Protein AF-A0A5E6RM57-F1 (afdb_monomer)

Secondary structure (DSSP, 8-state):
---------S----SSPPPP-TTT--HHHHHHHHHHHHHSTT--PPPPPHHHHHHHHHTS-HHHH--TTTTTSTT---S---

Foldseek 3Di:
DDDDDDPPPPDPPPVDDDDDCLFQDALARVQVVVQVVCPPPVHDDDRGHSVNSVVVVVVDDPVSNDDVPSNPDDRTDVDHDD

Radius of gyration: 18.09 Å; Cα contacts (8 Å, |Δi|>4): 61; chains: 1; bounding box: 44×44×45 Å

Mean predicted aligned error: 10.58 Å

Structure (mmCIF, N/CA/C/O backbone):
data_AF-A0A5E6RM57-F1
#
_entry.id   AF-A0A5E6RM57-F1
#
loop_
_atom_site.group_PDB
_atom_site.id
_atom_site.type_symbol
_atom_site.label_atom_id
_atom_site.label_alt_id
_atom_site.label_comp_id
_atom_site.label_asym_id
_atom_site.label_entity_id
_atom_site.label_seq_id
_atom_site.pdbx_PDB_ins_code
_atom_site.Cartn_x
_atom_site.Cartn_y
_atom_site.Cartn_z
_atom_site.occupancy
_atom_site.B_iso_or_equiv
_atom_site.auth_seq_id
_atom_site.auth_comp_id
_atom_site.auth_asym_id
_atom_site.auth_atom_id
_atom_site.pdbx_PDB_model_num
ATOM 1 N N . MET A 1 1 ? 31.699 -32.446 23.184 1.00 39.88 1 MET A N 1
ATOM 2 C CA . MET A 1 1 ? 30.361 -32.307 22.572 1.00 39.88 1 MET A CA 1
ATOM 3 C C . MET A 1 1 ? 30.197 -30.850 22.139 1.00 39.88 1 MET A C 1
ATOM 5 O O . MET A 1 1 ? 29.853 -30.024 22.970 1.00 39.88 1 MET A O 1
ATOM 9 N N . ALA A 1 2 ? 30.576 -30.491 20.909 1.00 45.16 2 ALA A N 1
ATOM 10 C CA . ALA A 1 2 ? 30.471 -29.113 20.413 1.00 45.16 2 ALA A CA 1
ATOM 11 C C . ALA A 1 2 ? 29.136 -28.951 19.666 1.00 45.16 2 ALA A C 1
ATOM 13 O O . ALA A 1 2 ? 28.879 -29.687 18.717 1.00 45.16 2 ALA A O 1
ATOM 14 N N . GLY A 1 3 ? 28.268 -28.052 20.139 1.00 46.69 3 GLY A N 1
ATOM 15 C CA . GLY A 1 3 ? 26.958 -27.783 19.540 1.00 46.69 3 GLY A CA 1
ATOM 16 C C . GLY A 1 3 ? 27.087 -27.153 18.150 1.00 46.69 3 GLY A C 1
ATOM 17 O O . GLY A 1 3 ? 27.843 -26.205 17.961 1.00 46.69 3 GLY A O 1
ATOM 18 N N . ILE A 1 4 ? 26.361 -27.700 17.177 1.00 64.88 4 ILE A N 1
ATOM 19 C CA . ILE A 1 4 ? 26.379 -27.289 15.765 1.00 64.88 4 ILE A CA 1
ATOM 20 C C . ILE A 1 4 ? 25.651 -25.949 15.620 1.00 64.88 4 ILE A C 1
ATOM 22 O O . ILE A 1 4 ? 24.439 -25.972 15.732 1.00 64.88 4 ILE A O 1
ATOM 26 N N . PRO A 1 5 ? 26.288 -24.803 15.325 1.00 51.03 5 PRO A N 1
ATOM 27 C CA . PRO A 1 5 ? 25.588 -23.521 15.267 1.00 51.03 5 PRO A CA 1
ATOM 28 C C . PRO A 1 5 ? 24.450 -23.549 14.236 1.00 51.03 5 PRO A C 1
ATOM 30 O O . PRO A 1 5 ? 24.664 -23.816 13.054 1.00 51.03 5 PRO A O 1
ATOM 33 N N . TRP A 1 6 ? 23.240 -23.248 14.700 1.00 53.75 6 TRP A N 1
ATOM 34 C CA . TRP A 1 6 ? 22.014 -23.150 13.931 1.00 53.75 6 TRP A CA 1
ATOM 35 C C . TRP A 1 6 ? 22.203 -22.016 12.924 1.00 53.75 6 TRP A C 1
ATOM 37 O O . TRP A 1 6 ? 22.111 -20.838 13.271 1.00 53.75 6 TRP A O 1
ATOM 47 N N . GLN A 1 7 ? 22.533 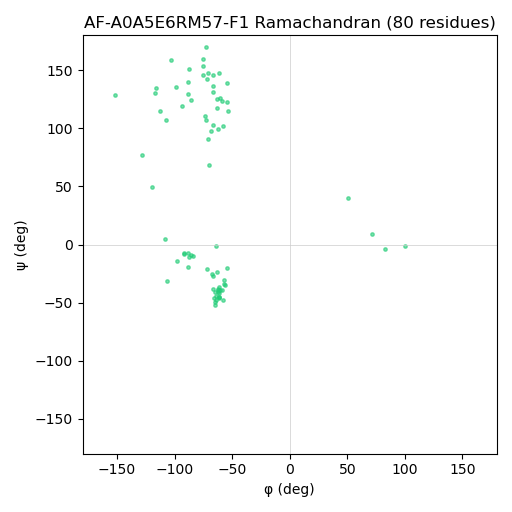-22.357 11.680 1.00 65.00 7 GLN A N 1
ATOM 48 C CA . GLN A 1 7 ? 22.585 -21.390 10.591 1.00 65.00 7 GLN A CA 1
ATOM 49 C C . GLN A 1 7 ? 21.153 -20.938 10.298 1.00 65.00 7 GLN A C 1
ATOM 51 O O . GLN A 1 7 ? 20.407 -21.613 9.591 1.00 65.00 7 GLN A O 1
ATOM 56 N N . VAL A 1 8 ? 20.757 -19.789 10.847 1.00 59.72 8 VAL A N 1
ATOM 57 C CA . VAL A 1 8 ? 19.553 -19.089 10.397 1.00 59.72 8 VAL A CA 1
ATOM 58 C C . VAL A 1 8 ? 19.833 -18.626 8.968 1.00 59.72 8 VAL A C 1
ATOM 60 O O . VAL A 1 8 ? 20.594 -17.683 8.746 1.00 59.72 8 VAL A O 1
ATOM 63 N N . GLN A 1 9 ? 19.269 -19.326 7.983 1.00 55.84 9 GLN A N 1
ATOM 64 C CA . GLN A 1 9 ? 19.318 -18.929 6.578 1.00 55.84 9 GLN A CA 1
ATOM 65 C C . GLN A 1 9 ? 18.688 -17.534 6.439 1.00 55.84 9 GLN A C 1
ATOM 67 O O . GLN A 1 9 ? 17.471 -17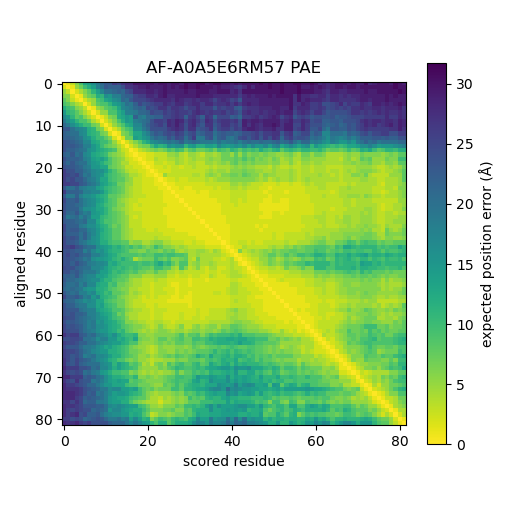.381 6.434 1.00 55.84 9 GLN A O 1
ATOM 72 N N . LYS A 1 10 ? 19.531 -16.500 6.315 1.00 60.72 10 LYS A N 1
ATOM 73 C CA . LYS A 1 10 ? 19.142 -15.085 6.137 1.00 60.72 10 LYS A CA 1
ATOM 74 C C . LYS A 1 10 ? 18.390 -14.799 4.830 1.00 60.72 10 LYS A C 1
ATOM 76 O O . LYS A 1 10 ? 18.013 -13.658 4.584 1.00 60.72 10 LYS A O 1
ATOM 81 N N . LYS A 1 11 ? 18.182 -15.805 3.980 1.00 54.16 11 LYS A N 1
ATOM 82 C CA . LYS A 1 11 ? 17.539 -15.660 2.677 1.00 54.16 11 LYS A CA 1
ATOM 83 C C . LYS A 1 11 ? 16.402 -16.670 2.552 1.00 54.16 11 LYS A C 1
ATOM 85 O O . LYS A 1 11 ? 16.512 -17.674 1.858 1.00 54.16 11 LYS A O 1
ATOM 90 N N . ALA A 1 12 ? 15.282 -16.380 3.205 1.00 57.62 12 ALA A N 1
ATOM 91 C CA . ALA A 1 12 ? 14.004 -16.962 2.818 1.00 57.62 12 ALA A CA 1
ATOM 92 C C . ALA A 1 12 ? 13.577 -16.342 1.474 1.00 57.62 12 ALA A C 1
ATOM 94 O O . ALA A 1 12 ? 12.656 -15.536 1.414 1.00 57.62 12 ALA A O 1
ATOM 95 N N . VAL A 1 13 ? 14.297 -16.659 0.389 1.00 57.25 13 VAL A N 1
ATOM 96 C CA . VAL A 1 13 ? 13.775 -16.431 -0.962 1.00 57.25 13 VAL A CA 1
ATOM 97 C C . VAL A 1 13 ? 12.679 -17.464 -1.124 1.00 57.25 13 VAL A C 1
ATOM 99 O O . VAL A 1 13 ? 12.941 -18.611 -1.481 1.00 57.25 13 VAL A O 1
ATOM 102 N N . THR A 1 14 ? 11.451 -17.096 -0.775 1.00 60.28 14 THR A N 1
ATOM 103 C CA . THR A 1 14 ? 10.297 -17.856 -1.231 1.00 60.28 14 THR A CA 1
ATOM 104 C C . THR A 1 14 ? 10.418 -17.916 -2.751 1.00 60.28 14 THR A C 1
ATOM 106 O O . THR A 1 14 ? 10.553 -16.883 -3.402 1.00 60.28 14 THR A O 1
ATOM 109 N N . ALA A 1 15 ? 10.448 -19.123 -3.325 1.00 60.19 15 ALA A N 1
ATOM 110 C CA . ALA A 1 15 ? 10.581 -19.309 -4.775 1.00 60.19 15 ALA A CA 1
ATOM 111 C C . ALA A 1 15 ? 9.506 -18.530 -5.564 1.00 60.19 15 ALA A C 1
ATOM 113 O O . ALA A 1 15 ? 9.692 -18.214 -6.734 1.00 60.19 15 ALA A O 1
ATOM 114 N N . PHE A 1 16 ? 8.414 -18.180 -4.881 1.00 61.88 16 PHE A N 1
ATOM 115 C CA . PHE A 1 16 ? 7.392 -17.247 -5.314 1.00 61.88 16 PHE A CA 1
ATOM 116 C C . PHE A 1 16 ? 7.517 -15.952 -4.504 1.00 61.88 16 PHE A C 1
ATOM 118 O O . PHE A 1 16 ? 7.193 -15.915 -3.313 1.00 61.88 16 PHE A O 1
ATOM 125 N N . THR A 1 17 ? 8.012 -14.892 -5.137 1.00 71.62 17 THR A N 1
ATOM 126 C CA . THR A 1 17 ? 7.934 -13.528 -4.606 1.00 71.62 17 THR A CA 1
ATOM 127 C C . THR A 1 17 ? 6.630 -12.897 -5.072 1.00 71.62 17 THR A C 1
ATOM 129 O O . THR A 1 17 ? 6.223 -13.091 -6.219 1.00 71.62 17 THR A O 1
ATOM 132 N N . MET A 1 18 ? 5.966 -12.139 -4.200 1.00 82.31 18 MET A N 1
ATOM 133 C CA . MET A 1 18 ? 4.806 -11.358 -4.620 1.00 82.31 18 MET A CA 1
ATOM 134 C C . MET A 1 18 ? 5.269 -10.317 -5.648 1.00 82.31 18 MET A C 1
ATOM 136 O O . MET A 1 18 ? 6.201 -9.571 -5.342 1.00 82.31 18 MET A O 1
ATOM 140 N N . PRO A 1 19 ? 4.670 -10.269 -6.848 1.00 79.81 19 PRO A N 1
ATOM 141 C CA . PRO A 1 19 ? 5.045 -9.278 -7.835 1.00 79.81 19 PRO A CA 1
ATOM 142 C C . PRO A 1 19 ? 4.667 -7.874 -7.358 1.00 79.81 19 PRO A C 1
ATOM 144 O O . PRO A 1 19 ? 3.651 -7.643 -6.706 1.00 79.81 19 PRO A O 1
ATOM 147 N N . GLU A 1 20 ? 5.500 -6.927 -7.736 1.00 82.19 20 GLU A N 1
ATOM 148 C CA . GLU A 1 20 ? 5.245 -5.496 -7.733 1.00 82.19 20 GLU A CA 1
ATOM 149 C C . GLU A 1 20 ? 4.063 -5.073 -8.622 1.00 82.19 20 GLU A C 1
ATOM 151 O O . GLU A 1 20 ? 4.028 -5.312 -9.832 1.00 82.19 20 GLU A O 1
ATOM 156 N N . PHE A 1 21 ? 3.124 -4.343 -8.018 1.00 86.00 21 PHE A N 1
ATOM 157 C CA . PHE A 1 21 ? 1.971 -3.739 -8.698 1.00 86.00 21 PHE A CA 1
ATOM 158 C C . PHE A 1 21 ? 2.065 -2.213 -8.825 1.00 86.00 21 PHE A C 1
ATOM 160 O O . PHE A 1 21 ? 1.129 -1.580 -9.306 1.00 86.00 21 PHE A O 1
ATOM 167 N N . VAL A 1 22 ? 3.186 -1.613 -8.409 1.00 83.12 22 VAL A N 1
ATOM 168 C CA . VAL A 1 22 ? 3.352 -0.151 -8.317 1.00 83.12 22 VAL A CA 1
ATOM 169 C C . VAL A 1 22 ? 3.106 0.570 -9.643 1.00 83.12 22 VAL A C 1
ATOM 171 O O . VAL A 1 22 ? 2.520 1.639 -9.660 1.00 83.12 22 VAL A O 1
ATOM 174 N N . TRP A 1 23 ? 3.454 -0.049 -10.764 1.00 83.06 23 TRP A N 1
ATOM 175 C CA . TRP A 1 23 ? 3.270 0.513 -12.101 1.00 83.06 23 TRP A CA 1
ATOM 176 C C . TRP A 1 23 ? 1.862 0.283 -12.682 1.00 83.06 23 TRP A C 1
ATOM 178 O O . TRP A 1 23 ? 1.542 0.851 -13.722 1.00 83.06 23 TRP A O 1
ATOM 188 N N . ARG A 1 24 ? 1.026 -0.554 -12.048 1.00 84.88 24 ARG A N 1
ATOM 189 C CA . ARG A 1 24 ? -0.333 -0.898 -12.514 1.00 84.88 24 ARG A CA 1
ATOM 190 C C . ARG A 1 24 ? -1.448 -0.256 -11.700 1.00 84.88 24 ARG A C 1
ATOM 192 O O . ARG A 1 24 ? -2.508 -0.042 -12.267 1.00 84.88 24 ARG A O 1
ATOM 199 N N . LEU A 1 25 ? -1.240 -0.024 -10.401 1.00 88.88 25 LEU A N 1
ATOM 200 C CA . LEU A 1 25 ? -2.302 0.391 -9.477 1.00 88.88 25 LEU A CA 1
ATOM 201 C C . LEU A 1 25 ? -2.050 1.781 -8.882 1.00 88.88 25 LEU A C 1
ATOM 203 O O . LEU A 1 25 ? -0.969 2.071 -8.354 1.00 88.88 25 LEU A O 1
ATOM 207 N N . SER A 1 26 ? -3.072 2.631 -8.941 1.00 90.06 26 SER A N 1
ATOM 208 C CA . SER A 1 26 ? -3.107 3.959 -8.323 1.00 90.06 26 SER A CA 1
ATOM 209 C C . SER A 1 26 ? -3.239 3.873 -6.796 1.00 90.06 26 SER A C 1
ATOM 211 O O . SER A 1 26 ? -3.460 2.798 -6.239 1.00 90.06 26 SER A O 1
ATOM 213 N N . ASP A 1 27 ? -3.071 4.997 -6.092 1.00 90.81 27 ASP A N 1
ATOM 214 C CA . ASP A 1 27 ? -3.227 5.037 -4.628 1.00 90.81 27 ASP A CA 1
ATOM 215 C C . ASP A 1 27 ? -4.649 4.664 -4.181 1.00 90.81 27 ASP A C 1
ATOM 217 O O . ASP A 1 27 ? -4.816 3.961 -3.183 1.00 90.81 27 ASP A O 1
ATOM 221 N N . GLU A 1 28 ? -5.661 5.077 -4.949 1.00 91.38 28 GLU A N 1
ATOM 222 C CA . GLU A 1 28 ? -7.073 4.752 -4.714 1.00 91.38 28 GLU A CA 1
ATOM 223 C C . GLU A 1 28 ? -7.330 3.248 -4.875 1.00 91.38 28 GLU A C 1
ATOM 225 O O . GLU A 1 28 ? -7.821 2.604 -3.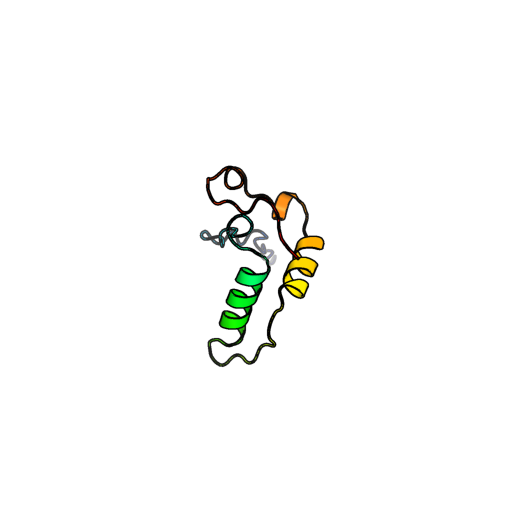950 1.00 91.38 28 GLU A O 1
ATOM 230 N N . GLU A 1 29 ? -6.908 2.654 -5.995 1.00 92.19 29 GLU A N 1
ATOM 231 C CA . GLU A 1 29 ? -7.104 1.221 -6.258 1.00 92.19 29 GLU A 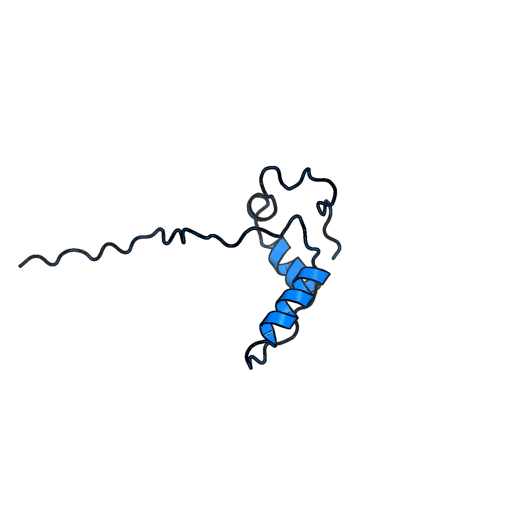CA 1
ATOM 232 C C . GLU A 1 29 ? -6.373 0.345 -5.230 1.00 92.19 29 GLU A C 1
ATOM 234 O O . GLU A 1 29 ? -6.902 -0.669 -4.770 1.00 92.19 29 GLU A O 1
ATOM 239 N N . VAL A 1 30 ? -5.162 0.739 -4.818 1.00 92.25 30 VAL A N 1
ATOM 240 C CA . VAL A 1 30 ? -4.440 0.037 -3.747 1.00 92.25 30 VAL A CA 1
ATOM 241 C C . VAL A 1 30 ? -5.199 0.144 -2.425 1.00 92.25 30 VAL A C 1
ATOM 243 O O . VAL A 1 30 ? -5.331 -0.859 -1.721 1.00 92.25 30 VAL A O 1
ATOM 246 N N . ALA A 1 31 ? -5.714 1.325 -2.079 1.00 93.88 31 ALA A N 1
ATOM 247 C CA . ALA A 1 31 ? -6.472 1.527 -0.849 1.00 93.88 31 ALA A CA 1
ATOM 248 C C . ALA A 1 31 ? -7.742 0.660 -0.811 1.00 93.88 31 ALA A C 1
ATOM 250 O O . ALA A 1 31 ? -8.033 0.040 0.218 1.00 93.88 31 ALA A O 1
ATOM 251 N N . GLU A 1 32 ? -8.458 0.549 -1.930 1.00 93.88 32 GLU A N 1
ATOM 252 C CA . GLU A 1 32 ? -9.646 -0.299 -2.059 1.00 93.88 32 GLU A CA 1
ATOM 253 C C . GLU A 1 32 ? -9.315 -1.788 -1.921 1.00 93.88 32 GLU A C 1
ATOM 255 O O . GLU A 1 32 ? -9.931 -2.484 -1.108 1.00 93.88 32 GLU A O 1
ATOM 260 N N . VAL A 1 33 ? -8.302 -2.281 -2.642 1.00 93.31 33 VAL A N 1
ATOM 261 C CA . VAL A 1 33 ? -7.885 -3.692 -2.578 1.00 93.31 33 VAL A CA 1
ATOM 262 C C . VAL A 1 33 ? -7.427 -4.064 -1.167 1.00 93.31 33 VAL A C 1
ATOM 264 O O . VAL A 1 33 ? -7.831 -5.097 -0.630 1.00 93.31 33 VAL A O 1
ATOM 267 N N . VAL A 1 34 ? -6.615 -3.219 -0.528 1.00 93.06 34 VAL A N 1
ATOM 268 C CA . VAL A 1 34 ? -6.135 -3.473 0.838 1.00 93.06 34 VAL A CA 1
ATOM 269 C C . VAL A 1 34 ? -7.284 -3.413 1.842 1.00 93.06 34 VAL A C 1
ATOM 271 O O . VAL A 1 34 ? -7.329 -4.236 2.757 1.00 93.06 34 VAL A O 1
ATOM 274 N N . THR A 1 35 ? -8.231 -2.489 1.669 1.00 94.69 35 THR A N 1
ATOM 275 C CA . THR A 1 35 ? -9.440 -2.419 2.501 1.00 94.69 35 THR A CA 1
ATOM 276 C C . THR A 1 35 ? -10.268 -3.695 2.371 1.00 94.69 35 THR A C 1
ATOM 278 O O . THR A 1 35 ? -10.649 -4.276 3.387 1.00 94.69 35 THR A O 1
ATOM 281 N N . PHE A 1 36 ? -10.488 -4.180 1.147 1.00 93.06 36 PHE A N 1
ATOM 282 C CA . PHE A 1 36 ? -11.190 -5.438 0.899 1.00 93.06 36 PHE A CA 1
ATOM 283 C C . PHE A 1 36 ? -10.503 -6.619 1.599 1.00 93.06 36 PHE A C 1
ATOM 285 O O . PHE A 1 36 ? -1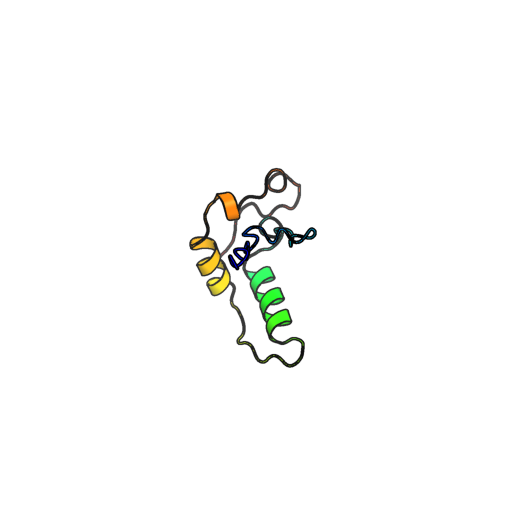1.150 -7.373 2.323 1.00 93.06 36 PHE A O 1
ATOM 292 N N . ILE A 1 37 ? -9.178 -6.741 1.462 1.00 92.38 37 ILE A N 1
ATOM 293 C CA . ILE A 1 37 ? -8.394 -7.797 2.122 1.00 92.38 37 ILE A CA 1
ATOM 294 C C . ILE A 1 37 ? -8.481 -7.679 3.653 1.00 92.38 37 ILE A C 1
ATOM 296 O O . ILE A 1 37 ? -8.621 -8.689 4.343 1.00 92.38 37 ILE A O 1
ATOM 300 N N . ARG A 1 38 ? -8.430 -6.459 4.205 1.00 92.75 38 ARG A N 1
ATOM 301 C CA . ARG A 1 38 ? -8.529 -6.196 5.653 1.00 92.75 38 ARG A CA 1
ATOM 302 C C . ARG A 1 38 ? -9.890 -6.529 6.257 1.00 92.75 38 ARG A C 1
ATOM 304 O O . ARG A 1 38 ? -9.937 -6.823 7.448 1.00 92.75 38 ARG A O 1
ATOM 311 N N . ALA A 1 39 ? -10.954 -6.468 5.465 1.00 92.50 39 ALA A N 1
ATOM 312 C CA . ALA A 1 39 ? -12.296 -6.896 5.856 1.00 92.50 39 ALA A CA 1
ATOM 313 C C . ALA A 1 39 ? -12.548 -8.394 5.576 1.00 92.50 39 ALA A C 1
ATOM 315 O O . ALA A 1 39 ? -13.586 -8.942 5.947 1.00 92.50 39 ALA A O 1
ATOM 316 N N . GLY A 1 40 ? -11.613 -9.065 4.897 1.00 91.56 40 GLY A N 1
ATOM 317 C CA . GLY A 1 40 ? -11.705 -10.474 4.540 1.00 91.56 40 GLY A CA 1
ATOM 318 C C . GLY A 1 40 ? -11.460 -11.414 5.720 1.00 91.56 40 GLY A C 1
ATOM 319 O O . GLY A 1 40 ? -10.848 -11.056 6.723 1.00 91.56 40 GLY A O 1
ATOM 320 N N . TRP A 1 41 ? -11.929 -12.656 5.579 1.00 87.81 41 TRP A N 1
ATOM 321 C CA . TRP A 1 41 ? -11.665 -13.761 6.516 1.00 87.81 41 TRP A CA 1
ATOM 322 C C . TRP A 1 41 ? -11.948 -13.440 7.993 1.00 87.81 41 TRP A C 1
ATOM 324 O O . TRP A 1 41 ? -11.201 -13.843 8.880 1.00 87.81 41 TRP A O 1
ATOM 334 N N . GLY A 1 42 ? -13.034 -12.708 8.262 1.00 89.06 42 GLY A N 1
ATOM 335 C CA . GLY A 1 42 ? -13.438 -12.348 9.625 1.00 89.06 42 GLY A CA 1
ATOM 336 C C . GLY A 1 42 ? -12.537 -11.308 10.298 1.00 89.06 42 GLY A C 1
ATOM 337 O O . GLY A 1 42 ? -12.698 -11.057 11.491 1.00 89.06 42 GLY A O 1
ATOM 338 N N . ASN A 1 43 ? -11.603 -10.701 9.562 1.00 88.12 43 ASN A N 1
ATOM 339 C CA . ASN A 1 43 ? -10.799 -9.600 10.062 1.00 88.12 43 ASN A CA 1
ATOM 340 C C . ASN A 1 43 ? -11.629 -8.304 10.109 1.00 88.12 43 ASN A C 1
ATOM 342 O O . ASN A 1 43 ? -12.503 -8.067 9.277 1.00 88.12 43 ASN A O 1
ATOM 346 N N . GLN A 1 44 ? -11.349 -7.462 11.102 1.00 84.81 44 GLN A N 1
ATOM 347 C CA . GLN A 1 44 ? -12.029 -6.183 11.329 1.00 84.81 44 GLN A CA 1
ATOM 348 C C . GLN A 1 44 ? -11.019 -5.033 11.257 1.00 84.81 44 GLN A C 1
ATOM 350 O O . GLN A 1 44 ? -10.917 -4.205 12.162 1.00 84.81 44 GLN A O 1
ATOM 355 N N . GLY A 1 45 ? -10.209 -5.017 10.195 1.00 86.62 45 GLY A N 1
ATOM 356 C CA . GLY A 1 45 ? -9.248 -3.943 9.972 1.00 86.62 45 GLY A CA 1
ATOM 357 C C . GLY A 1 45 ? -9.931 -2.635 9.565 1.00 86.62 45 GLY A C 1
ATOM 358 O O . GLY A 1 45 ? -10.880 -2.642 8.784 1.00 86.62 45 GLY A O 1
ATOM 359 N N . SER A 1 46 ? -9.416 -1.501 10.049 1.00 91.06 46 SER A N 1
ATOM 360 C CA . SER A 1 46 ? -9.875 -0.176 9.615 1.00 91.06 46 SER A CA 1
ATOM 361 C C . SER A 1 46 ? -9.643 0.039 8.118 1.00 91.06 46 SER A C 1
ATOM 363 O O . SER A 1 46 ? -8.641 -0.440 7.566 1.00 91.06 46 SER A O 1
ATOM 365 N N . GLN A 1 47 ? -10.543 0.810 7.499 1.00 92.00 47 GLN A N 1
ATOM 366 C CA . GLN A 1 47 ? -10.438 1.241 6.106 1.00 92.00 47 GLN A CA 1
ATOM 367 C C . GLN A 1 47 ? -9.100 1.940 5.852 1.00 92.00 47 GLN A C 1
ATOM 369 O O . GLN A 1 47 ? -8.618 2.705 6.688 1.00 92.00 47 GLN A O 1
ATOM 374 N N . VAL A 1 48 ? -8.506 1.648 4.699 1.00 93.81 48 VAL A N 1
ATOM 375 C CA . VAL A 1 48 ? -7.293 2.305 4.211 1.00 93.81 48 VAL A CA 1
ATOM 376 C C . VAL A 1 48 ? -7.708 3.372 3.209 1.00 93.81 48 VAL A C 1
ATOM 378 O O . VAL A 1 48 ? -8.562 3.120 2.363 1.00 93.81 48 VAL A O 1
ATOM 381 N N . THR A 1 49 ? -7.122 4.563 3.312 1.00 94.69 49 THR A N 1
ATOM 382 C CA . THR A 1 49 ? -7.384 5.676 2.391 1.00 94.69 49 THR A CA 1
ATOM 383 C C . THR A 1 49 ? -6.246 5.850 1.386 1.00 94.69 49 THR A C 1
ATOM 385 O O . THR A 1 49 ? -5.111 5.448 1.650 1.00 94.69 49 THR A O 1
ATOM 388 N N . ALA A 1 50 ? -6.513 6.507 0.252 1.00 92.12 50 ALA A N 1
ATOM 389 C CA . ALA A 1 50 ? -5.475 6.844 -0.730 1.00 92.12 50 ALA A CA 1
ATOM 390 C C . ALA A 1 50 ? -4.334 7.673 -0.105 1.00 92.12 50 ALA A C 1
ATOM 392 O O . ALA A 1 50 ? -3.161 7.446 -0.395 1.00 92.12 50 ALA A O 1
ATOM 393 N N . LYS A 1 51 ? -4.657 8.556 0.851 1.00 92.00 51 LYS A N 1
ATOM 394 C CA . LYS A 1 51 ? -3.672 9.349 1.600 1.00 92.00 51 LYS A CA 1
ATOM 395 C C . LYS A 1 51 ? -2.723 8.475 2.425 1.00 92.00 51 LYS A C 1
ATOM 397 O O . LYS A 1 51 ? -1.534 8.781 2.505 1.00 92.00 51 LYS A O 1
ATOM 402 N N . ASP A 1 52 ? -3.231 7.399 3.026 1.00 92.62 52 ASP A N 1
ATOM 403 C CA . ASP A 1 52 ? -2.400 6.456 3.780 1.00 92.62 52 ASP A CA 1
ATOM 404 C C . ASP A 1 52 ? -1.414 5.741 2.848 1.00 92.62 52 ASP A C 1
ATOM 406 O O . ASP A 1 52 ? -0.234 5.606 3.175 1.00 92.62 52 ASP A O 1
ATOM 410 N N . VAL A 1 53 ? -1.870 5.347 1.653 1.00 91.00 53 VAL A N 1
ATOM 411 C CA . VAL A 1 53 ? -1.023 4.716 0.627 1.00 91.00 53 VAL A CA 1
ATOM 412 C C . VAL A 1 53 ? 0.034 5.694 0.114 1.00 91.00 53 VAL A C 1
ATOM 414 O O . VAL A 1 53 ? 1.217 5.348 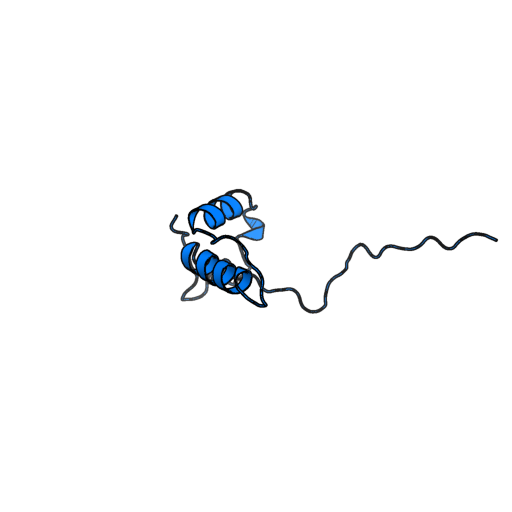0.086 1.00 91.00 53 VAL A O 1
ATOM 417 N N . ALA A 1 54 ? -0.353 6.931 -0.201 1.00 90.44 54 ALA A N 1
ATOM 418 C CA . ALA A 1 54 ? 0.568 7.975 -0.637 1.00 90.44 54 ALA A CA 1
ATOM 419 C C . ALA A 1 54 ? 1.634 8.284 0.432 1.00 90.44 54 ALA A C 1
ATOM 421 O O . ALA A 1 54 ? 2.814 8.462 0.112 1.00 90.44 54 ALA A O 1
ATOM 422 N N . GLY A 1 55 ? 1.250 8.288 1.714 1.00 91.62 55 GLY A N 1
ATOM 423 C CA . GLY A 1 55 ? 2.178 8.442 2.836 1.00 91.62 55 GLY A CA 1
ATOM 424 C C . GLY A 1 55 ? 3.2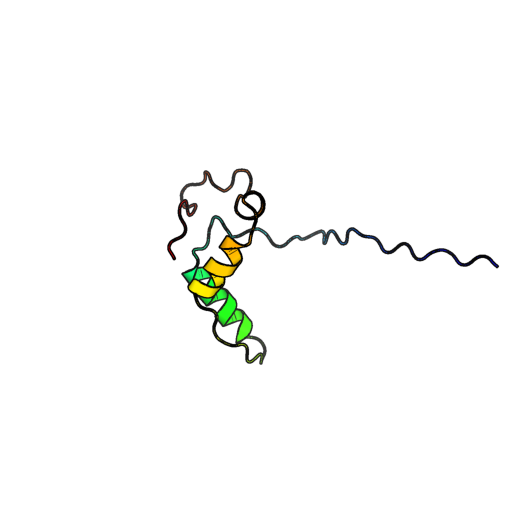12 7.316 2.900 1.00 91.62 55 GLY A C 1
ATOM 425 O O . GLY A 1 55 ? 4.408 7.581 3.027 1.00 91.62 55 GLY A O 1
ATOM 426 N N . VAL A 1 56 ? 2.773 6.064 2.733 1.00 90.12 56 VAL A N 1
ATOM 427 C CA . VAL A 1 56 ? 3.680 4.908 2.666 1.00 90.12 56 VAL A CA 1
ATOM 428 C C . VAL A 1 56 ? 4.594 5.009 1.446 1.00 90.12 56 VAL A C 1
ATOM 430 O O . VAL A 1 56 ? 5.806 4.887 1.603 1.00 90.12 56 VAL A O 1
ATOM 433 N N . ARG A 1 57 ? 4.067 5.304 0.252 1.00 88.31 57 ARG A N 1
ATOM 434 C CA . ARG A 1 57 ? 4.876 5.452 -0.973 1.00 88.31 57 ARG A CA 1
ATOM 435 C C . ARG A 1 57 ? 5.932 6.544 -0.853 1.00 88.31 57 ARG A C 1
ATOM 437 O O . ARG A 1 57 ? 7.063 6.332 -1.272 1.00 88.31 57 ARG A O 1
ATOM 444 N N . SER A 1 58 ? 5.602 7.662 -0.209 1.00 87.44 58 SER A N 1
ATOM 445 C CA . SER A 1 58 ? 6.552 8.756 0.041 1.00 87.44 58 SER A CA 1
ATOM 446 C C . SER A 1 58 ? 7.727 8.342 0.934 1.00 87.44 58 SER A C 1
ATOM 448 O O . SER A 1 58 ? 8.787 8.958 0.880 1.00 87.44 58 SER A O 1
ATOM 450 N N . SER A 1 59 ? 7.555 7.302 1.757 1.00 87.88 59 SER A N 1
ATOM 451 C CA . SER A 1 59 ? 8.623 6.748 2.599 1.00 87.88 59 SER A CA 1
ATOM 452 C C . SER A 1 59 ? 9.495 5.703 1.888 1.00 87.88 59 SER A C 1
ATOM 454 O O . SER A 1 59 ? 10.521 5.290 2.429 1.00 87.88 59 SER A O 1
ATOM 456 N N . MET A 1 60 ? 9.106 5.263 0.686 1.00 85.25 60 MET A N 1
ATOM 457 C CA . MET A 1 60 ? 9.831 4.254 -0.086 1.00 85.25 60 MET A CA 1
ATOM 458 C C . MET A 1 60 ? 10.915 4.892 -0.956 1.00 85.25 60 MET A C 1
ATOM 460 O O . MET A 1 60 ? 10.810 6.029 -1.410 1.00 85.25 60 MET A O 1
ATOM 464 N N . THR A 1 61 ? 11.975 4.134 -1.221 1.00 82.56 61 THR A N 1
ATOM 465 C CA . THR A 1 61 ? 13.029 4.559 -2.147 1.00 82.56 61 THR A CA 1
ATOM 466 C C . THR A 1 61 ? 12.567 4.429 -3.598 1.00 82.56 61 THR A C 1
ATOM 468 O O . THR A 1 61 ? 11.759 3.562 -3.935 1.00 82.56 61 THR A O 1
ATOM 471 N N . SER A 1 62 ? 13.141 5.228 -4.499 1.00 70.88 62 SER A N 1
ATOM 472 C CA . SER A 1 62 ? 12.821 5.184 -5.934 1.00 70.88 62 SER A CA 1
ATOM 473 C C . SER A 1 62 ? 13.041 3.801 -6.559 1.00 70.88 62 SER A C 1
ATOM 475 O O . SER A 1 62 ? 12.309 3.410 -7.464 1.00 70.88 62 SER A O 1
ATOM 477 N N . ALA A 1 63 ? 14.003 3.029 -6.041 1.00 73.38 63 ALA A N 1
ATOM 478 C CA . ALA A 1 63 ? 14.265 1.656 -6.471 1.00 73.38 63 ALA A CA 1
ATOM 479 C C . ALA A 1 63 ? 13.128 0.680 -6.116 1.00 73.38 63 ALA A C 1
ATOM 481 O O . ALA A 1 63 ? 12.972 -0.331 -6.783 1.00 73.38 63 ALA A O 1
ATOM 482 N N . GLN A 1 64 ? 12.334 0.974 -5.083 1.00 74.94 64 GLN A N 1
ATOM 483 C CA . GLN A 1 64 ? 11.171 0.168 -4.686 1.00 74.94 64 GLN A CA 1
ATOM 484 C C . GLN A 1 64 ? 9.888 0.594 -5.410 1.00 74.94 64 GLN A C 1
ATOM 486 O O . GLN A 1 64 ? 8.925 -0.167 -5.458 1.00 74.94 64 GLN A O 1
ATOM 491 N N . LEU A 1 65 ? 9.866 1.814 -5.950 1.00 74.19 65 LEU A N 1
ATOM 492 C CA . LEU A 1 65 ? 8.743 2.355 -6.718 1.00 74.19 65 LEU A CA 1
ATOM 493 C C . LEU A 1 65 ? 8.878 2.104 -8.224 1.00 74.19 65 LEU A C 1
ATOM 495 O O . LEU A 1 65 ? 7.939 2.359 -8.973 1.00 74.19 65 LEU A O 1
ATOM 499 N N . THR A 1 66 ? 10.032 1.603 -8.663 1.00 73.94 66 THR A N 1
ATOM 500 C CA . THR A 1 66 ? 10.327 1.345 -10.071 1.00 73.94 66 THR A CA 1
ATOM 501 C C . THR A 1 66 ? 10.534 -0.140 -10.282 1.00 73.94 66 THR A C 1
ATOM 503 O O . THR A 1 66 ? 11.263 -0.790 -9.539 1.00 73.94 66 THR A O 1
ATOM 506 N N . VAL A 1 67 ? 9.917 -0.656 -11.335 1.00 74.38 67 VAL A N 1
ATOM 507 C CA . VAL A 1 67 ? 10.016 -2.054 -11.733 1.00 74.38 67 VAL A CA 1
ATOM 508 C C . VAL A 1 67 ? 10.761 -2.090 -13.054 1.00 74.38 67 VAL A C 1
ATOM 510 O O . VAL A 1 67 ? 10.230 -1.552 -14.029 1.00 74.38 67 VAL A O 1
ATOM 513 N N . PRO A 1 68 ? 11.963 -2.687 -13.120 1.00 75.25 68 PRO A N 1
ATOM 514 C CA . PRO A 1 68 ? 12.767 -2.667 -14.333 1.00 75.25 68 PRO A CA 1
ATOM 515 C C . PRO A 1 68 ? 11.988 -3.186 -15.547 1.00 75.25 68 PRO A C 1
ATOM 517 O O . PRO A 1 68 ? 11.613 -4.356 -15.603 1.00 75.25 68 PRO A O 1
ATOM 520 N N . GLY A 1 69 ? 11.748 -2.308 -16.522 1.00 73.25 69 GLY A N 1
ATOM 521 C CA . GLY A 1 69 ? 11.109 -2.653 -17.788 1.00 73.25 69 GLY A CA 1
ATOM 522 C C . GLY A 1 69 ? 9.583 -2.706 -17.756 1.00 73.25 69 GLY A C 1
ATOM 523 O O . GLY A 1 69 ? 8.998 -2.873 -18.819 1.00 73.25 69 GLY A O 1
ATOM 524 N N . MET A 1 70 ? 8.926 -2.525 -16.602 1.00 74.31 70 MET A N 1
ATOM 525 C CA . MET A 1 70 ? 7.453 -2.518 -16.519 1.00 74.31 70 MET A CA 1
ATOM 526 C C . MET A 1 70 ? 6.855 -1.101 -16.519 1.00 74.31 70 MET A C 1
ATOM 528 O O . MET A 1 70 ? 5.667 -0.921 -16.771 1.00 74.31 70 MET A O 1
ATOM 532 N N . ASP A 1 71 ? 7.686 -0.084 -16.307 1.00 68.94 71 ASP A N 1
ATOM 533 C CA . ASP A 1 71 ? 7.354 1.343 -16.366 1.00 68.94 71 ASP A CA 1
ATOM 534 C C . ASP A 1 71 ? 7.107 1.860 -17.799 1.00 68.94 71 ASP A C 1
ATOM 536 O O . ASP A 1 71 ? 6.429 2.871 -17.999 1.00 68.94 71 ASP A O 1
ATOM 540 N N . VAL A 1 72 ? 7.610 1.146 -18.810 1.00 71.75 72 VAL A N 1
ATOM 541 C CA . VAL A 1 72 ? 7.522 1.538 -20.228 1.00 71.75 72 VAL A CA 1
ATOM 542 C C . VAL A 1 72 ? 6.304 0.974 -20.966 1.00 71.75 72 VAL A C 1
ATOM 544 O O . VAL A 1 72 ? 6.055 1.361 -22.109 1.00 71.75 72 VAL A O 1
ATOM 547 N N . HIS A 1 73 ? 5.530 0.082 -20.342 1.00 69.38 73 HIS A N 1
ATOM 548 C CA . HIS A 1 73 ? 4.387 -0.563 -20.991 1.00 69.38 73 HIS A CA 1
ATOM 549 C C . HIS A 1 73 ? 3.212 0.400 -21.210 1.00 69.38 73 HIS A C 1
ATOM 551 O O . HIS A 1 73 ? 2.944 1.307 -20.417 1.00 69.38 73 HIS A O 1
ATOM 557 N N . GLU A 1 74 ? 2.476 0.177 -22.299 1.00 63.66 74 GLU A N 1
ATOM 558 C CA . GLU A 1 74 ? 1.215 0.861 -22.577 1.00 63.66 74 GLU A CA 1
ATOM 559 C C . GLU A 1 74 ? 0.198 0.503 -21.477 1.00 63.66 74 GLU A C 1
ATOM 561 O O . GLU A 1 74 ? -0.099 -0.669 -21.252 1.00 63.66 74 GLU A O 1
ATOM 566 N N . GLY A 1 75 ? -0.254 1.513 -20.724 1.00 68.19 75 GLY A N 1
ATOM 567 C CA . GLY A 1 75 ? -1.102 1.345 -19.536 1.00 68.19 75 GLY A CA 1
ATOM 568 C C . GLY A 1 75 ? -0.379 1.427 -18.184 1.00 68.19 75 GLY A C 1
ATOM 569 O O . GLY A 1 75 ? -1.044 1.355 -17.155 1.00 68.19 75 GLY A O 1
ATOM 570 N N . ALA A 1 76 ? 0.946 1.611 -18.151 1.00 76.44 76 ALA A N 1
ATOM 571 C CA . ALA A 1 76 ? 1.654 1.879 -16.900 1.00 76.44 76 ALA A CA 1
ATOM 572 C C . ALA A 1 76 ? 1.258 3.249 -16.317 1.00 76.44 76 ALA A C 1
ATOM 574 O O . ALA A 1 76 ? 1.195 4.253 -17.033 1.00 76.44 76 ALA A O 1
ATOM 575 N N . ILE A 1 77 ? 1.026 3.304 -15.006 1.00 74.38 77 ILE A N 1
ATOM 576 C CA . ILE A 1 77 ? 0.753 4.542 -14.277 1.00 74.38 77 ILE A CA 1
ATOM 577 C C . ILE A 1 77 ? 2.059 5.329 -14.169 1.00 74.38 77 ILE A C 1
ATOM 579 O O . ILE A 1 77 ? 2.970 4.971 -13.428 1.00 74.38 77 ILE A O 1
ATOM 583 N N . ARG A 1 78 ? 2.149 6.414 -14.945 1.00 65.69 78 ARG A N 1
ATOM 584 C CA . ARG A 1 78 ? 3.342 7.279 -15.046 1.00 65.69 78 ARG A CA 1
ATOM 585 C C . ARG A 1 78 ? 3.381 8.396 -14.005 1.00 65.69 78 ARG A C 1
ATOM 587 O O . ARG A 1 78 ? 4.385 9.088 -13.884 1.00 65.69 78 ARG A O 1
ATOM 594 N N . SER A 1 79 ? 2.275 8.605 -13.299 1.00 65.75 79 SER A N 1
ATOM 595 C CA . SER A 1 79 ? 2.141 9.618 -12.260 1.00 65.75 79 SER A CA 1
ATOM 596 C C . SER A 1 79 ? 1.104 9.158 -11.246 1.00 65.75 79 SER A C 1
ATOM 598 O O . SER A 1 79 ? -0.003 8.772 -11.625 1.00 65.75 79 SER A O 1
ATOM 600 N N . PHE A 1 80 ? 1.468 9.191 -9.968 1.00 67.94 80 PHE A N 1
ATOM 601 C CA . PHE A 1 80 ? 0.556 8.887 -8.874 1.00 67.94 80 PHE A CA 1
ATOM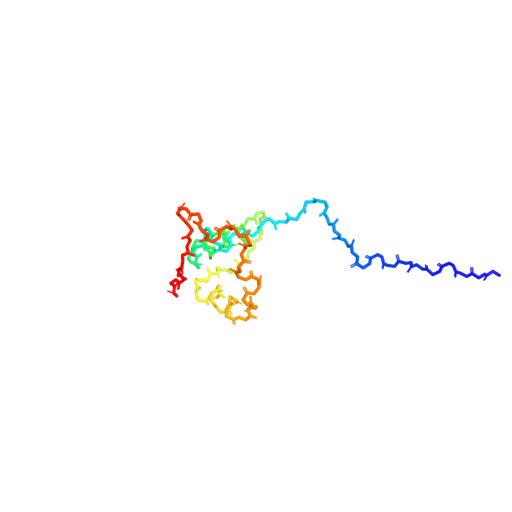 602 C C . PHE A 1 80 ? -0.213 10.150 -8.504 1.00 67.94 80 PHE A C 1
ATOM 604 O O . PHE A 1 80 ? 0.378 11.202 -8.254 1.00 67.94 80 PHE A O 1
ATOM 611 N N . LYS A 1 81 ? -1.540 10.055 -8.527 1.00 61.91 81 LYS A N 1
ATOM 612 C CA . LYS A 1 81 ? 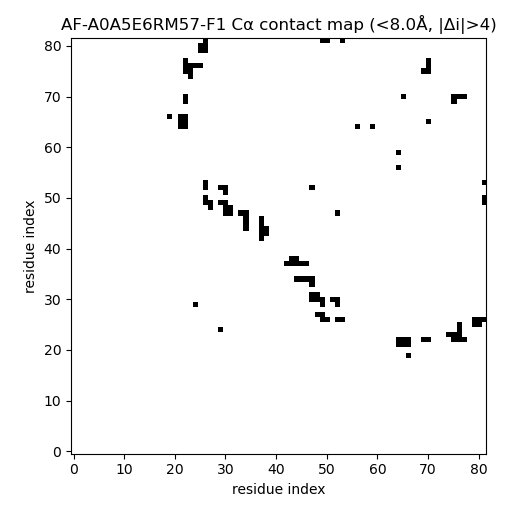-2.417 11.131 -8.082 1.00 61.91 81 LYS A CA 1
ATOM 613 C C . LYS A 1 81 ? -2.657 10.957 -6.572 1.00 61.91 81 LYS A C 1
ATOM 615 O O . LYS A 1 81 ? -2.993 9.840 -6.187 1.00 61.91 81 LYS A O 1
ATOM 620 N N . PRO A 1 82 ? -2.463 12.006 -5.753 1.00 53.91 82 PRO A N 1
ATOM 621 C CA . PRO A 1 82 ? -2.722 11.953 -4.314 1.00 53.91 82 PRO A CA 1
ATOM 622 C C . PRO A 1 82 ? -4.214 11.866 -3.977 1.00 53.91 82 PRO A C 1
ATOM 624 O O . PRO A 1 82 ? -5.035 12.320 -4.810 1.00 53.91 82 PRO A O 1
#

InterPro domains:
  IPR036909 Cytochrome c-like domain superfamily [G3DSA:1.10.760.10] (1-67)
  IPR036909 Cytochrome c-like domain superfamily [SSF46626] (11-66)
  IPR051459 Cytochrome c-type Dehydrogenase [PTHR35008] (8-62)

Sequence (82 aa):
MAGIPWQVQKKAVTAFTMPEFVWRLSDEEVAEVVTFIRAGWGNQGSQVTAKDVAGVRSSMTSAQLTVPGMDVHEGAIRSFKP

Solvent-accessible surface area (backbone atoms only — not comparable to full-atom values): 5324 Å² total; per-residue (Å²): 140,82,82,78,80,81,76,75,72,90,69,82,70,54,95,71,68,85,78,86,51,64,36,71,49,49,31,55,58,47,15,52,53,52,28,53,58,33,51,37,96,86,38,85,51,76,81,50,45,32,66,58,43,47,53,54,55,71,74,51,55,71,76,78,64,52,54,93,82,49,68,77,44,94,79,34,58,86,69,82,66,124

pLDDT: mean 77.75, std 14.41, range [39.88, 94.69]

Organism: Pseudomonas fluorescens (NCBI:txid294)